Protein AF-A0A496YZ29-F1 (afdb_monomer)

pLDDT: mean 72.77, std 14.83, range [37.53, 89.56]

Secondary structure (DSSP, 8-state):
---TT--GGGSSS-----TTHHHHHHHHHHHTT--S--HHHHHHHHHHHHHHTT--HHHHHHHHT--SHHHHHTT----HHHHHHHHHHHHHHHHHHSS-------------------

Structure (mmCIF, N/CA/C/O backbone):
data_AF-A0A496YZ29-F1
#
_entry.id   AF-A0A496YZ29-F1
#
loop_
_atom_site.group_PDB
_atom_site.id
_atom_site.type_symbol
_atom_site.label_atom_id
_atom_site.label_alt_id
_atom_site.label_comp_id
_atom_site.label_asym_id
_atom_site.label_entity_id
_atom_site.label_seq_id
_atom_site.pdbx_PDB_ins_code
_atom_site.Cartn_x
_atom_site.Cartn_y
_atom_site.Cartn_z
_atom_site.occupancy
_atom_site.B_iso_or_equiv
_atom_site.auth_seq_id
_atom_site.auth_comp_id
_atom_site.auth_asym_id
_atom_site.auth_atom_id
_atom_site.pdbx_PDB_model_num
ATOM 1 N N . MET A 1 1 ? -35.284 -5.684 -15.651 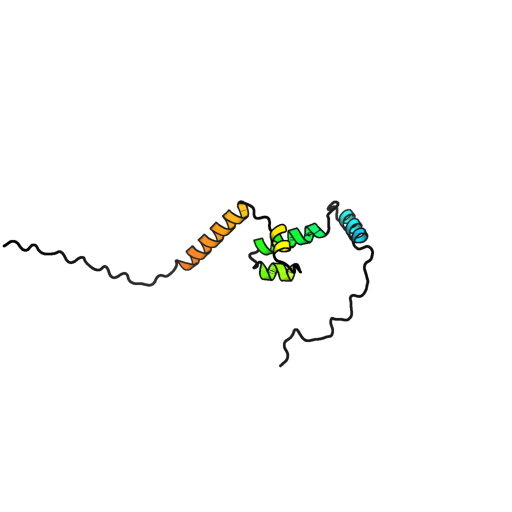1.00 40.25 1 MET A N 1
ATOM 2 C CA . MET A 1 1 ? -34.343 -4.648 -16.123 1.00 40.25 1 MET A CA 1
ATOM 3 C C . MET A 1 1 ? -32.933 -5.185 -15.934 1.00 40.25 1 MET A C 1
ATOM 5 O O . MET A 1 1 ? -32.610 -5.480 -14.788 1.00 40.25 1 MET A O 1
ATOM 9 N N . PRO A 1 2 ? -32.146 -5.412 -16.999 1.00 47.94 2 PRO A N 1
ATOM 10 C CA . PRO A 1 2 ? -30.765 -5.878 -16.871 1.00 47.94 2 PRO A CA 1
ATOM 11 C C . PRO A 1 2 ? -29.874 -4.776 -16.280 1.00 47.94 2 PRO A C 1
ATOM 13 O O . PRO A 1 2 ? -30.096 -3.587 -16.508 1.00 47.94 2 PRO A O 1
ATOM 16 N N . ASN A 1 3 ? -28.909 -5.178 -15.464 1.00 48.31 3 ASN A N 1
ATOM 17 C CA . ASN A 1 3 ? -27.989 -4.340 -14.706 1.00 48.31 3 ASN A CA 1
ATOM 18 C C . ASN A 1 3 ? -26.799 -3.875 -15.569 1.00 48.31 3 ASN A C 1
ATOM 20 O O . ASN A 1 3 ? -26.292 -4.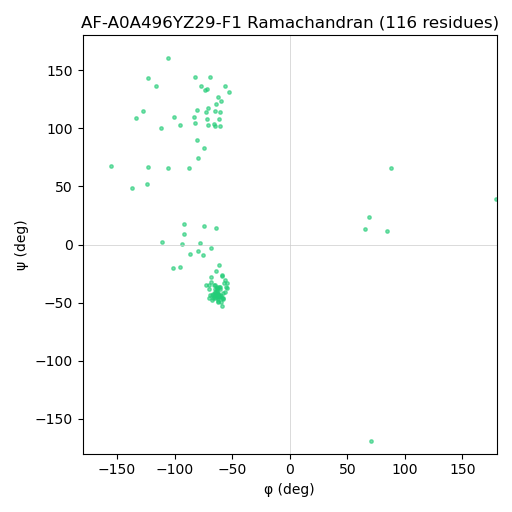597 -16.418 1.00 48.31 3 ASN A O 1
ATOM 24 N N . ALA A 1 4 ? -26.347 -2.642 -15.318 1.00 49.84 4 ALA A N 1
ATOM 25 C CA . ALA A 1 4 ? -25.459 -1.824 -16.157 1.00 49.84 4 ALA A CA 1
ATOM 26 C C . ALA A 1 4 ? -24.020 -2.343 -16.408 1.00 49.84 4 ALA A C 1
ATOM 28 O O . ALA A 1 4 ? -23.170 -1.583 -16.860 1.00 49.84 4 ALA A O 1
ATOM 29 N N . TRP A 1 5 ? -23.719 -3.608 -16.115 1.00 54.28 5 TRP A N 1
ATOM 30 C CA . TRP A 1 5 ? -22.432 -4.242 -16.430 1.00 54.28 5 TRP A CA 1
ATOM 31 C C . TRP A 1 5 ? -22.539 -5.324 -17.518 1.00 54.28 5 TRP A C 1
ATOM 33 O O . TRP A 1 5 ? -21.529 -5.919 -17.884 1.00 54.28 5 TRP A O 1
ATOM 43 N N . G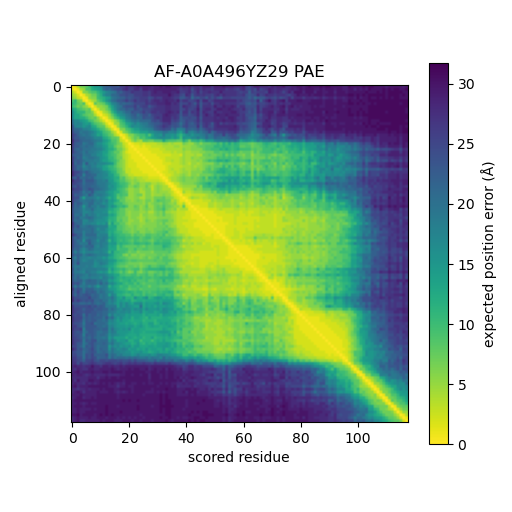LU A 1 6 ? -23.731 -5.538 -18.077 1.00 43.16 6 GLU A N 1
ATOM 44 C CA . GLU A 1 6 ? -24.014 -6.519 -19.128 1.00 43.16 6 GLU A CA 1
ATOM 45 C C . GLU A 1 6 ? -24.216 -5.812 -20.484 1.00 43.16 6 GLU A C 1
ATOM 47 O O . GLU A 1 6 ? -25.311 -5.759 -21.036 1.00 43.16 6 GLU A O 1
ATOM 52 N N . THR A 1 7 ? -23.154 -5.190 -21.008 1.00 45.06 7 THR A N 1
ATOM 53 C CA . THR A 1 7 ? -23.089 -4.768 -22.419 1.00 45.06 7 THR A CA 1
ATOM 54 C C . THR A 1 7 ? -21.810 -5.321 -23.045 1.00 45.06 7 THR A C 1
ATOM 56 O O . THR A 1 7 ? -20.693 -4.986 -22.652 1.00 45.06 7 THR A O 1
ATOM 59 N N . ASP A 1 8 ? -21.987 -6.217 -24.015 1.00 44.84 8 ASP A N 1
ATOM 60 C CA . ASP A 1 8 ? -20.939 -7.001 -24.682 1.00 44.84 8 ASP A CA 1
ATOM 61 C C . ASP A 1 8 ? -20.078 -6.200 -25.690 1.00 44.84 8 ASP A C 1
ATOM 63 O O . ASP A 1 8 ? -19.335 -6.781 -26.482 1.00 44.84 8 ASP A O 1
ATOM 67 N N . GLU A 1 9 ? -20.099 -4.863 -25.663 1.00 45.78 9 GLU A N 1
ATOM 68 C CA . GLU A 1 9 ? -19.377 -4.035 -26.647 1.00 45.78 9 GLU A CA 1
ATOM 69 C C . GLU A 1 9 ? -17.905 -3.743 -26.301 1.00 45.78 9 GLU A C 1
ATOM 71 O O . GLU A 1 9 ? -17.155 -3.266 -27.150 1.00 45.78 9 GLU A O 1
ATOM 76 N N . VAL A 1 10 ? -17.414 -4.095 -25.107 1.00 49.66 10 VAL A N 1
ATOM 77 C CA . VAL A 1 10 ? -16.016 -3.785 -24.717 1.00 49.66 10 VAL A CA 1
ATOM 78 C C . VAL A 1 10 ? -15.035 -4.937 -25.009 1.00 49.66 10 VAL A C 1
ATOM 80 O O . VAL A 1 10 ? -13.832 -4.830 -24.772 1.00 49.66 10 VAL A O 1
ATOM 83 N N . ARG A 1 11 ? -15.499 -6.066 -25.566 1.00 45.03 11 ARG A N 1
ATOM 84 C CA . ARG A 1 11 ? -14.670 -7.276 -25.757 1.00 45.03 11 ARG A CA 1
ATOM 85 C C . ARG A 1 11 ? -13.950 -7.366 -27.110 1.00 45.03 11 ARG A C 1
ATOM 87 O O . ARG A 1 11 ? -13.490 -8.441 -27.489 1.00 45.03 11 ARG A O 1
ATOM 94 N N . SER A 1 12 ? -13.816 -6.254 -27.829 1.00 47.25 12 SER A N 1
ATOM 95 C CA . SER A 1 12 ? -13.180 -6.186 -29.152 1.00 47.25 12 SER A CA 1
ATOM 96 C C . SER A 1 12 ? -12.023 -5.180 -29.164 1.00 47.25 12 SER A C 1
ATOM 98 O O . SER A 1 12 ? -12.081 -4.142 -29.818 1.00 47.25 12 SER A O 1
ATOM 100 N N . GLY A 1 13 ? -10.945 -5.461 -28.428 1.00 48.19 13 GLY A N 1
ATOM 101 C CA . GLY A 1 13 ? -9.820 -4.524 -28.434 1.00 48.19 13 GLY A CA 1
ATOM 102 C C . GLY A 1 13 ? -8.619 -4.876 -27.576 1.00 48.19 13 GLY A C 1
ATOM 103 O O . GLY A 1 13 ? -8.056 -3.982 -26.967 1.00 48.19 13 GLY A O 1
ATOM 104 N N . PHE A 1 14 ? -8.197 -6.140 -27.489 1.00 49.59 14 PHE A N 1
ATOM 105 C CA . PHE A 1 14 ? -6.868 -6.423 -26.927 1.00 49.59 14 PHE A CA 1
ATOM 106 C C . PHE A 1 14 ? -6.293 -7.747 -27.429 1.00 49.59 14 PHE A C 1
ATOM 108 O O . PHE A 1 14 ? -6.138 -8.716 -26.690 1.00 49.59 14 PHE A O 1
ATOM 115 N N . LYS A 1 15 ? -5.975 -7.817 -28.724 1.00 50.69 15 LYS A N 1
ATOM 116 C CA . LYS A 1 15 ? -5.203 -8.942 -29.270 1.00 50.69 15 LYS A CA 1
ATOM 117 C C . LYS A 1 15 ? -3.943 -8.467 -29.980 1.00 50.69 15 LYS A C 1
ATOM 119 O O . LYS A 1 15 ? -3.650 -8.879 -31.093 1.00 50.69 15 LYS A O 1
ATOM 124 N N . THR A 1 16 ? -3.153 -7.659 -29.281 1.00 54.34 16 THR A N 1
ATOM 125 C CA . THR A 1 16 ? -1.748 -7.442 -29.634 1.00 54.34 16 THR A CA 1
ATOM 126 C C . THR A 1 16 ? -0.907 -8.061 -28.531 1.00 54.34 16 THR A C 1
ATOM 128 O O . THR A 1 16 ? -0.759 -7.511 -27.443 1.00 54.34 16 THR A O 1
ATOM 131 N N . SER A 1 17 ? -0.384 -9.261 -28.790 1.00 56.31 17 SER A N 1
ATOM 132 C CA . SER A 1 17 ? 0.635 -9.862 -27.932 1.00 56.31 17 SER A CA 1
ATOM 133 C C . SER A 1 17 ? 1.849 -8.931 -27.929 1.00 56.31 17 SER A C 1
ATOM 135 O O . SER A 1 17 ? 2.605 -8.872 -28.900 1.00 56.31 17 SER A O 1
ATOM 137 N N . CYS A 1 18 ? 2.013 -8.156 -26.856 1.00 57.16 18 CYS A N 1
ATOM 138 C CA . CYS A 1 18 ? 3.174 -7.300 -26.668 1.00 57.16 18 CYS A CA 1
ATOM 139 C C . CYS A 1 18 ? 4.365 -8.193 -26.303 1.00 57.16 18 CYS A C 1
ATOM 141 O O . CYS A 1 18 ? 4.672 -8.410 -25.133 1.00 57.16 18 CYS A O 1
ATOM 143 N N . ARG A 1 19 ? 5.019 -8.767 -27.322 1.00 63.53 19 ARG A N 1
ATOM 144 C CA . ARG A 1 19 ? 6.112 -9.740 -27.138 1.00 63.53 19 ARG A CA 1
ATOM 145 C C . ARG A 1 19 ? 7.319 -9.166 -26.379 1.00 63.53 19 ARG A C 1
ATOM 147 O O . ARG A 1 19 ? 8.139 -9.942 -25.909 1.00 63.53 19 ARG A O 1
ATOM 154 N N . ARG A 1 20 ? 7.445 -7.832 -26.274 1.00 73.44 20 ARG A N 1
ATOM 155 C CA . ARG A 1 20 ? 8.562 -7.128 -25.608 1.00 73.44 20 ARG A CA 1
ATOM 156 C C . ARG A 1 20 ? 8.110 -5.956 -24.730 1.00 73.44 20 ARG A C 1
ATOM 158 O O . ARG A 1 20 ? 8.630 -4.844 -24.844 1.00 73.44 20 ARG A O 1
ATOM 165 N N . PHE A 1 21 ? 7.120 -6.196 -23.870 1.00 78.56 21 PHE A N 1
ATOM 166 C CA . PHE A 1 21 ? 6.695 -5.224 -22.854 1.00 78.56 21 PHE A CA 1
ATOM 167 C C . PHE A 1 21 ? 7.865 -4.761 -21.969 1.00 78.56 21 PHE A C 1
ATOM 169 O O . PHE A 1 21 ? 7.977 -3.587 -21.634 1.00 78.56 21 PHE A O 1
ATOM 176 N N . ASP A 1 22 ? 8.781 -5.672 -21.651 1.00 78.75 22 ASP A N 1
ATOM 177 C CA . ASP A 1 22 ? 9.991 -5.410 -20.877 1.00 78.75 22 ASP A CA 1
ATOM 178 C C . ASP A 1 22 ? 10.892 -4.339 -21.514 1.00 78.75 22 ASP A C 1
ATOM 180 O O . ASP A 1 22 ? 11.415 -3.474 -20.810 1.00 78.75 22 ASP A O 1
ATOM 184 N N . LYS A 1 23 ? 11.059 -4.367 -22.843 1.00 80.88 23 LYS A N 1
ATOM 185 C CA . LYS A 1 23 ? 11.883 -3.397 -23.570 1.00 80.88 23 LYS A CA 1
ATOM 186 C C . LYS A 1 23 ? 11.224 -2.022 -23.581 1.00 80.88 23 LYS A C 1
ATOM 188 O O . LYS A 1 23 ? 11.897 -1.039 -23.287 1.00 80.88 23 LYS A O 1
ATOM 193 N N . ALA A 1 24 ? 9.925 -1.970 -23.879 1.00 84.69 24 ALA A N 1
ATOM 194 C CA . ALA A 1 24 ? 9.160 -0.725 -23.857 1.00 84.69 24 ALA A CA 1
ATOM 195 C C . ALA A 1 24 ? 9.206 -0.079 -22.464 1.00 84.69 24 ALA A C 1
ATOM 197 O O . ALA A 1 24 ? 9.548 1.092 -22.340 1.00 84.69 24 ALA A O 1
ATOM 198 N N . TRP A 1 25 ? 8.987 -0.878 -21.418 1.00 83.62 25 TRP A N 1
ATOM 199 C CA . TRP A 1 25 ? 9.043 -0.441 -20.026 1.00 83.62 25 TRP A CA 1
ATOM 200 C C . TRP A 1 25 ? 10.416 0.124 -19.626 1.00 83.62 25 TRP A C 1
ATOM 202 O O . TRP A 1 25 ? 10.515 1.180 -19.003 1.00 83.62 25 TRP A O 1
ATOM 212 N N . LYS A 1 26 ? 11.506 -0.551 -20.015 1.00 83.12 26 LYS A N 1
ATOM 213 C CA . LYS A 1 26 ? 12.871 -0.066 -19.753 1.00 83.12 26 LYS A CA 1
ATOM 214 C C . LYS A 1 26 ? 13.146 1.272 -20.438 1.00 83.12 26 LYS A C 1
ATOM 216 O O . LYS A 1 26 ? 13.754 2.141 -19.817 1.00 83.12 26 LYS A O 1
ATOM 221 N N . THR A 1 27 ? 12.701 1.444 -21.682 1.00 85.00 27 THR A N 1
ATOM 222 C CA . THR A 1 27 ? 12.845 2.711 -22.410 1.00 85.00 27 THR A CA 1
ATOM 223 C C . THR A 1 27 ? 12.093 3.836 -21.705 1.00 85.00 27 THR A C 1
ATOM 225 O O . THR A 1 27 ? 12.703 4.853 -21.388 1.00 85.00 27 THR A O 1
ATOM 228 N N . THR A 1 28 ? 10.826 3.621 -21.340 1.00 85.38 28 THR A N 1
ATOM 229 C CA . THR A 1 28 ? 10.030 4.641 -20.642 1.00 85.38 28 THR A CA 1
ATOM 230 C C . THR A 1 28 ? 10.608 4.994 -19.274 1.00 85.38 28 THR A C 1
ATOM 232 O O . THR A 1 28 ? 10.618 6.157 -18.890 1.00 85.38 28 THR A O 1
ATOM 235 N N . CYS A 1 29 ? 11.144 4.019 -18.528 1.00 85.94 29 CYS A N 1
ATOM 236 C CA . CYS A 1 29 ? 11.801 4.300 -17.249 1.00 85.94 29 CYS A CA 1
ATOM 237 C C . CYS A 1 29 ? 13.087 5.122 -17.406 1.00 85.94 29 CYS A C 1
ATOM 239 O O . CYS A 1 29 ? 13.382 5.951 -16.544 1.00 85.94 29 CYS A O 1
ATOM 241 N N . LYS A 1 30 ? 13.841 4.899 -18.493 1.00 85.06 30 LYS A N 1
ATOM 242 C CA . LYS A 1 30 ? 15.031 5.689 -18.829 1.00 85.06 30 LYS A CA 1
ATOM 243 C C . LYS A 1 30 ? 14.650 7.128 -19.181 1.00 85.06 30 LYS A C 1
ATOM 245 O O . LYS A 1 30 ? 15.275 8.048 -18.670 1.00 85.06 30 LYS A O 1
ATOM 250 N N . GLU A 1 31 ? 13.625 7.311 -20.008 1.00 87.44 31 GLU A N 1
ATOM 251 C CA . GLU A 1 31 ? 13.116 8.632 -20.406 1.00 87.44 31 GLU A CA 1
ATOM 252 C C . GLU A 1 31 ? 12.536 9.408 -19.220 1.00 87.44 31 GLU A C 1
ATOM 254 O O . GLU A 1 31 ? 12.807 10.593 -19.062 1.00 87.44 31 GLU A O 1
ATOM 259 N N . ALA A 1 32 ? 11.808 8.729 -18.332 1.00 87.19 32 ALA A N 1
ATOM 260 C CA . ALA A 1 32 ? 11.232 9.328 -17.132 1.00 87.19 32 ALA A CA 1
ATOM 261 C C . ALA A 1 32 ? 12.246 9.541 -15.985 1.00 87.19 32 ALA A C 1
ATOM 263 O O . ALA A 1 32 ? 11.853 9.981 -14.907 1.00 87.19 32 ALA A O 1
ATOM 264 N N . GLY A 1 33 ? 13.530 9.197 -16.162 1.00 86.75 33 GLY A N 1
ATOM 265 C CA . GLY A 1 33 ? 14.586 9.438 -15.166 1.00 86.75 33 GLY A CA 1
ATOM 266 C C . GLY A 1 33 ? 14.445 8.656 -13.850 1.00 86.75 33 GLY A C 1
ATOM 267 O O . GLY A 1 33 ? 15.126 8.948 -12.872 1.00 86.75 33 GLY A O 1
ATOM 268 N N . ILE A 1 34 ? 13.577 7.642 -13.805 1.00 82.25 34 ILE A N 1
ATOM 269 C CA . ILE A 1 34 ? 13.203 6.890 -12.590 1.00 82.25 34 ILE A CA 1
ATOM 270 C C . ILE A 1 34 ? 14.068 5.642 -12.342 1.00 82.25 34 ILE A C 1
ATOM 272 O O . ILE A 1 34 ? 13.770 4.849 -11.442 1.00 82.25 34 ILE A O 1
ATOM 276 N N . GLY A 1 35 ? 15.152 5.480 -13.109 1.00 81.19 35 GLY A N 1
ATOM 277 C CA . GLY A 1 35 ? 16.088 4.356 -13.011 1.00 81.19 35 GLY A CA 1
ATOM 278 C C . GLY A 1 35 ? 15.500 3.027 -13.501 1.00 81.19 35 GLY A C 1
ATOM 279 O O . GLY A 1 35 ? 14.435 2.981 -14.112 1.00 81.19 35 GLY A O 1
ATOM 280 N N . VAL A 1 36 ? 16.192 1.913 -13.247 1.00 77.62 36 VAL A N 1
ATOM 281 C CA . VAL A 1 36 ? 15.693 0.575 -13.611 1.00 77.62 36 VAL A CA 1
ATOM 282 C C . VAL A 1 36 ? 14.733 0.085 -12.530 1.00 77.62 36 VAL A C 1
ATOM 284 O O . VAL A 1 36 ? 15.155 -0.255 -11.428 1.00 77.62 36 VAL A O 1
ATOM 287 N N . LYS A 1 37 ? 13.437 0.020 -12.850 1.00 77.38 37 LYS A N 1
ATOM 288 C CA . LYS A 1 37 ? 12.403 -0.537 -11.966 1.00 77.38 37 LYS A CA 1
ATOM 289 C C . LYS A 1 37 ? 11.778 -1.773 -12.581 1.00 77.38 37 LYS A C 1
ATOM 291 O O . LYS A 1 37 ? 11.449 -1.783 -13.770 1.00 77.38 37 LYS A O 1
ATOM 296 N N . LEU A 1 38 ? 11.577 -2.809 -11.770 1.00 79.88 38 LEU A N 1
ATOM 297 C CA . LEU A 1 38 ? 10.850 -3.988 -12.214 1.00 79.88 38 LEU A CA 1
ATOM 298 C C . LEU A 1 38 ? 9.359 -3.664 -12.200 1.00 79.88 38 LEU A C 1
ATOM 300 O O . LEU A 1 38 ? 8.835 -3.115 -11.237 1.00 79.88 38 LEU A O 1
ATOM 304 N N . PHE A 1 39 ? 8.639 -4.063 -13.245 1.00 72.62 39 PHE A N 1
ATOM 305 C CA . PHE A 1 39 ? 7.188 -3.872 -13.298 1.00 72.62 39 PHE A CA 1
ATOM 306 C C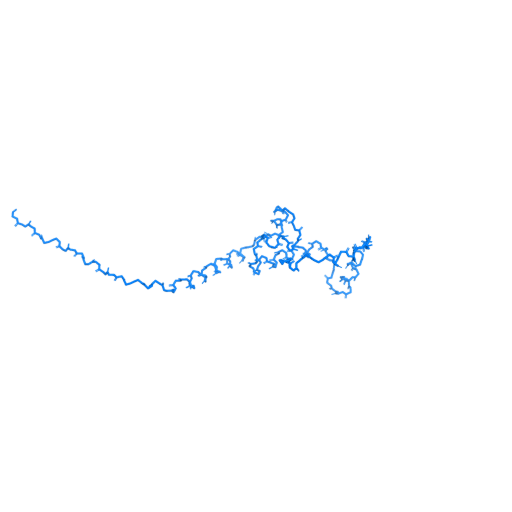 . PHE A 1 39 ? 6.465 -4.504 -12.088 1.00 72.62 39 PHE A C 1
ATOM 308 O O . PHE A 1 39 ? 5.472 -3.976 -11.593 1.00 72.62 39 PHE A O 1
ATOM 315 N N . ARG A 1 40 ? 7.014 -5.598 -11.537 1.00 77.31 40 ARG A N 1
ATOM 316 C CA . ARG A 1 40 ? 6.512 -6.245 -10.311 1.00 77.31 40 ARG A CA 1
ATOM 317 C C . ARG A 1 40 ? 6.495 -5.304 -9.099 1.00 77.31 40 ARG A C 1
ATOM 319 O O . ARG A 1 40 ? 5.670 -5.491 -8.208 1.00 77.31 40 ARG A O 1
ATOM 326 N N . ASP A 1 41 ? 7.353 -4.289 -9.065 1.00 78.94 41 ASP A N 1
ATOM 327 C CA . ASP A 1 41 ? 7.404 -3.339 -7.953 1.00 78.94 41 ASP A CA 1
ATOM 328 C C . ASP A 1 41 ? 6.154 -2.456 -7.900 1.00 78.94 41 ASP A C 1
ATOM 330 O O . ASP A 1 41 ? 5.706 -2.098 -6.813 1.00 78.94 41 ASP A O 1
ATOM 334 N N . PHE A 1 42 ? 5.501 -2.205 -9.039 1.00 78.31 42 PHE A N 1
ATOM 335 C CA . PHE A 1 42 ? 4.225 -1.486 -9.067 1.00 78.31 42 PHE A CA 1
ATOM 336 C C . PHE A 1 42 ? 3.125 -2.268 -8.372 1.00 78.31 42 PHE A C 1
ATOM 338 O O . PHE A 1 42 ? 2.386 -1.693 -7.582 1.00 78.31 42 PHE A O 1
ATOM 345 N N . GLN A 1 43 ? 3.053 -3.584 -8.580 1.00 78.06 43 GLN A N 1
ATOM 346 C CA . GLN A 1 43 ? 2.064 -4.417 -7.894 1.00 78.06 43 GLN A CA 1
ATOM 347 C C . GLN A 1 43 ? 2.250 -4.375 -6.367 1.00 78.06 43 GLN A C 1
ATOM 349 O O . GLN A 1 43 ? 1.268 -4.320 -5.629 1.00 78.06 43 GLN A O 1
ATOM 354 N N . ARG A 1 44 ? 3.497 -4.308 -5.879 1.00 80.00 44 ARG A N 1
ATOM 355 C CA . ARG A 1 44 ? 3.797 -4.152 -4.442 1.00 80.00 44 ARG A CA 1
ATOM 356 C C . ARG A 1 44 ? 3.380 -2.783 -3.908 1.00 80.00 44 ARG A C 1
ATOM 358 O O . ARG A 1 44 ? 2.816 -2.696 -2.818 1.00 80.00 44 ARG A O 1
ATOM 365 N N . THR A 1 45 ? 3.658 -1.723 -4.662 1.00 84.50 45 THR A N 1
ATOM 366 C CA . THR A 1 45 ? 3.291 -0.352 -4.289 1.00 84.50 45 THR A CA 1
ATOM 367 C C . THR A 1 45 ? 1.779 -0.161 -4.293 1.00 84.50 45 THR A C 1
ATOM 369 O O . THR A 1 45 ? 1.240 0.395 -3.343 1.00 84.50 45 THR A O 1
ATOM 372 N N . VAL A 1 46 ? 1.081 -0.686 -5.303 1.00 86.81 46 VAL A N 1
ATOM 373 C CA . VAL A 1 46 ? -0.383 -0.633 -5.402 1.00 86.81 46 VAL A CA 1
ATOM 374 C C . VAL A 1 46 ? -1.022 -1.307 -4.194 1.00 86.81 46 VAL A C 1
ATOM 376 O O . VAL A 1 46 ? -1.809 -0.672 -3.501 1.00 86.81 46 VAL A O 1
ATOM 379 N N . VAL A 1 47 ? -0.640 -2.550 -3.879 1.00 85.56 47 VAL A N 1
ATOM 380 C CA . VAL A 1 47 ? -1.200 -3.272 -2.723 1.00 85.56 47 VAL A CA 1
ATOM 381 C C . VAL A 1 47 ? -0.977 -2.504 -1.421 1.00 85.56 47 VAL A C 1
ATOM 383 O O . VAL A 1 47 ? -1.918 -2.321 -0.651 1.00 85.56 47 VAL A O 1
ATOM 386 N N . ARG A 1 48 ? 0.240 -2.000 -1.196 1.00 84.56 48 ARG A N 1
ATOM 387 C CA . ARG A 1 48 ? 0.570 -1.227 0.008 1.00 84.56 48 ARG A CA 1
ATOM 388 C C . ARG A 1 48 ? -0.238 0.065 0.110 1.00 84.56 48 ARG A C 1
ATOM 390 O O . ARG A 1 48 ? -0.740 0.382 1.186 1.00 84.56 48 ARG A O 1
ATOM 397 N N . ASN A 1 49 ? -0.382 0.795 -0.992 1.00 86.50 49 ASN A N 1
ATOM 398 C CA . ASN A 1 49 ? -1.130 2.047 -1.013 1.00 86.50 49 ASN A CA 1
ATOM 399 C C . ASN A 1 49 ? -2.616 1.804 -0.736 1.00 86.50 49 ASN A C 1
ATOM 401 O O . ASN A 1 49 ? -3.176 2.470 0.127 1.00 86.50 49 ASN A O 1
ATOM 405 N N . LEU A 1 50 ? -3.224 0.797 -1.375 1.00 86.50 50 LEU A N 1
ATOM 406 C CA . LEU A 1 50 ? -4.631 0.445 -1.155 1.00 86.50 50 LEU A CA 1
ATOM 407 C C . LEU A 1 50 ? -4.903 0.105 0.319 1.00 86.50 50 LEU A C 1
ATOM 409 O O . LEU A 1 50 ? -5.843 0.631 0.913 1.00 86.50 50 LEU A O 1
ATOM 413 N N . VAL A 1 51 ? -4.052 -0.724 0.932 1.00 84.56 51 VAL A N 1
ATOM 414 C CA . VAL A 1 51 ? -4.191 -1.099 2.349 1.00 84.56 51 VAL A CA 1
ATOM 415 C C . VAL A 1 51 ? -4.057 0.122 3.264 1.00 84.56 51 VAL A C 1
ATOM 417 O O . VAL A 1 51 ? -4.858 0.299 4.181 1.00 84.56 51 VAL A O 1
ATOM 420 N N . ARG A 1 52 ? -3.091 1.012 3.007 1.00 83.19 52 ARG A N 1
ATOM 421 C CA . ARG A 1 52 ? -2.879 2.220 3.826 1.00 83.19 52 ARG A CA 1
ATOM 422 C C . ARG A 1 52 ? -3.997 3.249 3.700 1.00 83.19 52 ARG A C 1
ATOM 424 O O . ARG A 1 52 ? -4.323 3.900 4.699 1.00 83.19 52 ARG A O 1
ATOM 431 N N . SER A 1 53 ? -4.619 3.332 2.526 1.00 84.12 53 SER A N 1
ATOM 432 C CA . SER A 1 53 ? -5.842 4.102 2.278 1.00 84.12 53 SER A CA 1
ATOM 433 C C . SER A 1 53 ? -7.076 3.529 2.988 1.00 84.12 53 SER A C 1
ATOM 435 O O . SER A 1 53 ? -8.143 4.125 2.908 1.00 84.12 53 SER A O 1
ATOM 437 N N . GLY A 1 54 ? -6.949 2.399 3.694 1.00 82.62 54 GLY A N 1
ATOM 438 C CA . GLY A 1 54 ? -8.042 1.785 4.447 1.00 82.62 54 GLY A CA 1
ATOM 439 C C . GLY A 1 54 ? -8.949 0.888 3.604 1.00 82.62 54 GLY A C 1
ATOM 440 O O . GLY A 1 54 ? -10.007 0.479 4.075 1.00 82.62 54 GLY A O 1
ATOM 441 N N . ILE A 1 55 ? -8.555 0.555 2.369 1.00 85.1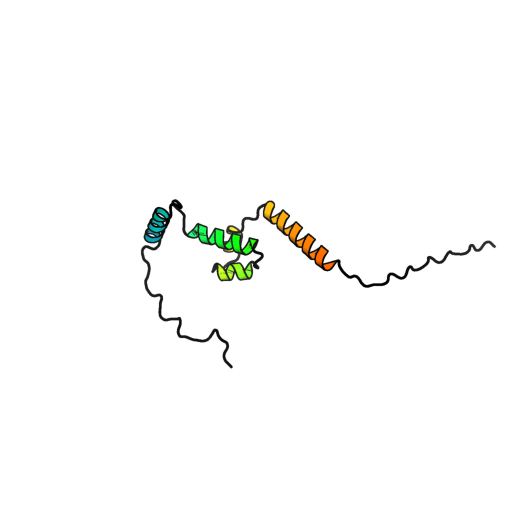9 55 ILE A N 1
ATOM 442 C CA . ILE A 1 55 ? -9.328 -0.356 1.523 1.00 85.19 55 ILE A CA 1
ATOM 443 C C . ILE A 1 55 ? -9.207 -1.776 2.076 1.00 85.19 55 ILE A C 1
ATOM 445 O O . ILE A 1 55 ? -8.114 -2.269 2.369 1.00 85.19 55 ILE A O 1
ATOM 449 N N . LEU A 1 56 ? -10.348 -2.462 2.174 1.00 85.38 56 LEU A N 1
ATOM 450 C CA . LEU A 1 56 ? -10.401 -3.858 2.592 1.00 85.38 56 LEU A CA 1
ATOM 451 C C . LEU A 1 56 ? -9.530 -4.738 1.691 1.00 85.38 56 LEU A C 1
ATOM 453 O O . LEU A 1 56 ? -9.590 -4.671 0.464 1.00 85.38 56 LEU A O 1
ATOM 457 N N . GLN A 1 57 ? -8.785 -5.648 2.314 1.00 86.00 57 GLN A N 1
ATOM 458 C CA . GLN A 1 57 ? -7.832 -6.534 1.640 1.00 86.00 57 GLN A CA 1
ATOM 459 C C . GLN A 1 57 ? -8.477 -7.345 0.509 1.00 86.00 57 GLN A C 1
ATOM 461 O O . GLN A 1 57 ? -7.867 -7.528 -0.537 1.00 86.00 57 GLN A O 1
ATOM 466 N N . ARG A 1 58 ? -9.732 -7.784 0.677 1.00 84.94 58 ARG A N 1
ATOM 467 C CA . ARG A 1 58 ? -10.475 -8.510 -0.365 1.00 84.94 58 ARG A CA 1
ATOM 468 C C . ARG A 1 58 ? -10.701 -7.656 -1.615 1.00 84.94 58 ARG A C 1
ATOM 470 O O . ARG A 1 58 ? -10.517 -8.145 -2.721 1.00 84.94 58 ARG A O 1
ATOM 477 N N . VAL A 1 59 ? -11.046 -6.382 -1.436 1.00 85.81 59 VAL A N 1
ATOM 478 C CA . VAL A 1 59 ? -11.224 -5.425 -2.538 1.00 85.81 59 VAL A CA 1
ATOM 479 C C . VAL A 1 59 ? -9.872 -5.103 -3.172 1.00 85.81 59 VAL A C 1
ATOM 481 O O . VAL A 1 59 ? -9.736 -5.138 -4.392 1.00 85.81 59 VAL A O 1
ATOM 484 N N . ALA A 1 60 ? -8.842 -4.886 -2.350 1.00 87.38 60 ALA A N 1
ATOM 485 C CA . ALA A 1 60 ? -7.484 -4.643 -2.825 1.00 87.38 60 ALA A CA 1
ATOM 486 C C . ALA A 1 60 ? -6.919 -5.826 -3.636 1.00 87.38 60 ALA A C 1
ATOM 488 O O . ALA A 1 60 ? -6.230 -5.613 -4.630 1.00 87.38 60 ALA A O 1
ATOM 489 N N . MET A 1 61 ? -7.241 -7.069 -3.261 1.00 88.75 61 MET A N 1
ATOM 490 C CA . MET A 1 61 ? -6.889 -8.267 -4.027 1.00 88.75 61 MET A CA 1
ATOM 491 C C . MET A 1 61 ? -7.568 -8.299 -5.397 1.00 88.75 61 MET A C 1
ATOM 493 O O . MET A 1 61 ? -6.896 -8.606 -6.380 1.00 88.75 61 MET A O 1
ATOM 497 N N . THR A 1 62 ? -8.857 -7.955 -5.474 1.00 86.88 62 THR A N 1
ATOM 498 C CA . THR A 1 62 ? -9.592 -7.876 -6.745 1.00 86.88 62 THR A CA 1
ATOM 499 C C . THR A 1 62 ? -8.991 -6.815 -7.663 1.00 86.88 62 THR A C 1
ATOM 501 O O . THR A 1 62 ? -8.711 -7.108 -8.821 1.00 86.88 62 THR A O 1
ATOM 504 N N . ILE A 1 63 ? -8.708 -5.618 -7.134 1.00 86.00 63 ILE A N 1
ATOM 505 C CA . ILE A 1 63 ? -8.077 -4.520 -7.886 1.00 86.00 63 ILE A CA 1
ATOM 506 C C . ILE A 1 63 ? -6.684 -4.927 -8.384 1.00 86.00 63 ILE A C 1
ATOM 508 O O . ILE A 1 63 ? -6.335 -4.685 -9.536 1.00 86.00 63 ILE A O 1
ATOM 512 N N . ALA A 1 64 ? -5.884 -5.571 -7.533 1.00 82.44 64 ALA A N 1
ATOM 513 C CA . ALA A 1 64 ? -4.540 -6.020 -7.890 1.00 82.44 64 ALA A CA 1
ATOM 514 C C . ALA A 1 64 ? -4.523 -7.277 -8.788 1.00 82.44 64 ALA A C 1
ATOM 516 O O . ALA A 1 64 ? -3.457 -7.675 -9.261 1.00 82.44 64 ALA A O 1
ATOM 517 N N . GLY A 1 65 ? -5.669 -7.933 -9.007 1.00 85.56 65 GLY A N 1
ATOM 518 C 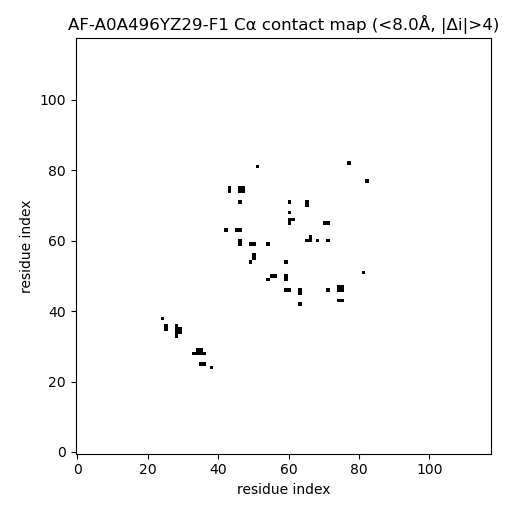CA . GLY A 1 65 ? -5.762 -9.189 -9.757 1.00 85.56 65 GLY A CA 1
ATOM 519 C C . GLY A 1 65 ? -5.132 -10.393 -9.042 1.00 85.56 65 GLY A C 1
ATOM 520 O O . GLY A 1 65 ? -4.722 -11.364 -9.682 1.00 85.56 65 GLY A O 1
ATOM 521 N N . HIS A 1 66 ? -5.013 -10.349 -7.714 1.00 85.81 66 HIS A N 1
ATOM 522 C CA . HIS A 1 66 ? -4.444 -11.440 -6.926 1.00 85.81 66 HIS A CA 1
ATOM 523 C C . HIS A 1 66 ? -5.474 -12.543 -6.686 1.00 85.81 66 HIS A C 1
ATOM 525 O O . HIS A 1 66 ? -6.447 -12.357 -5.960 1.00 85.81 66 HIS A O 1
ATOM 531 N N . LYS A 1 67 ? -5.208 -13.732 -7.237 1.00 80.88 67 LYS A N 1
ATOM 532 C CA . LYS A 1 67 ? -6.080 -14.906 -7.072 1.00 80.88 67 LYS A CA 1
ATOM 533 C C . LYS A 1 67 ? -6.013 -15.523 -5.675 1.00 80.88 67 LYS A C 1
ATOM 535 O O . LYS A 1 67 ? -7.004 -16.038 -5.179 1.00 80.88 67 LYS A O 1
ATOM 540 N N . THR A 1 68 ? -4.839 -15.493 -5.048 1.00 84.19 68 THR A N 1
ATOM 541 C CA . THR A 1 68 ? -4.585 -16.190 -3.779 1.00 84.19 68 THR A CA 1
ATOM 542 C C . THR A 1 68 ? -4.116 -15.235 -2.703 1.00 84.19 68 THR A C 1
ATOM 544 O O . THR A 1 68 ? -3.286 -14.357 -2.961 1.00 84.19 68 THR A O 1
ATOM 547 N N . ARG A 1 69 ? -4.555 -15.493 -1.472 1.00 83.25 69 ARG A N 1
ATOM 548 C CA . ARG A 1 69 ? -4.209 -14.681 -0.309 1.00 83.25 69 ARG A CA 1
ATOM 549 C C . ARG A 1 69 ? -2.708 -14.688 0.018 1.00 83.25 69 ARG A C 1
ATOM 551 O O . ARG A 1 69 ? -2.140 -13.633 0.260 1.00 83.25 69 ARG A O 1
ATOM 558 N N . SER A 1 70 ? -2.037 -15.826 -0.160 1.00 82.31 70 SER A N 1
ATOM 559 C CA . SER A 1 70 ? -0.580 -15.958 0.022 1.00 82.31 70 SER A CA 1
ATOM 560 C C . SER A 1 70 ? 0.253 -14.996 -0.851 1.00 82.31 70 SER A C 1
ATOM 562 O O . SER A 1 70 ? 1.303 -14.510 -0.435 1.00 82.31 70 SER A O 1
ATOM 564 N N . VAL A 1 71 ? -0.203 -14.667 -2.067 1.00 78.88 71 VAL A N 1
ATOM 565 C CA . VAL A 1 71 ? 0.477 -13.670 -2.923 1.00 78.88 71 VAL A CA 1
ATOM 566 C C . VAL A 1 71 ? 0.311 -12.263 -2.351 1.00 78.88 71 VAL A C 1
ATOM 568 O O . VAL A 1 71 ? 1.248 -11.473 -2.388 1.00 78.88 71 VAL A O 1
ATOM 571 N N . PHE A 1 72 ? -0.867 -11.960 -1.809 1.00 81.25 72 PHE A N 1
ATOM 572 C CA . PHE A 1 72 ? -1.157 -10.670 -1.199 1.00 81.25 72 PHE A CA 1
ATOM 573 C C . PHE A 1 72 ? -0.343 -10.453 0.082 1.00 81.25 72 PHE A C 1
ATOM 575 O O . PHE A 1 72 ? 0.318 -9.424 0.215 1.00 81.25 72 PHE A O 1
ATOM 582 N N . ASP A 1 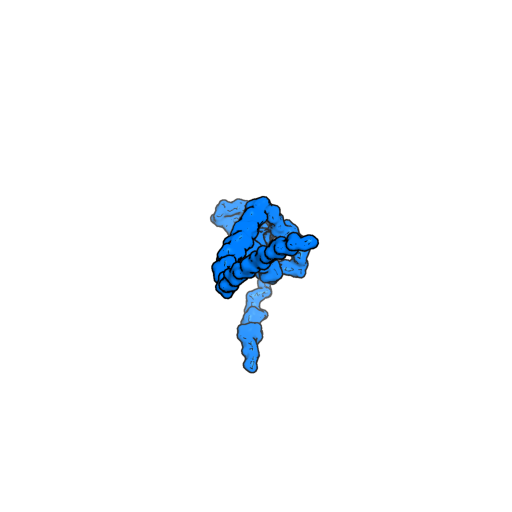73 ? -0.314 -11.446 0.972 1.00 79.38 73 ASP A N 1
ATOM 583 C CA . ASP A 1 73 ? 0.383 -11.338 2.257 1.00 79.38 73 ASP A CA 1
ATOM 584 C C . ASP A 1 73 ? 1.903 -11.185 2.074 1.00 79.38 73 ASP A C 1
ATOM 586 O O . ASP A 1 73 ? 2.526 -10.390 2.771 1.00 79.38 73 ASP A O 1
ATOM 590 N N . ARG A 1 74 ? 2.501 -11.831 1.057 1.00 78.88 74 ARG A N 1
ATOM 591 C CA . ARG A 1 74 ? 3.929 -11.651 0.715 1.00 78.88 74 ARG A CA 1
ATOM 592 C C . ARG A 1 74 ? 4.315 -10.210 0.382 1.00 78.88 74 ARG A C 1
ATOM 594 O O . ARG A 1 74 ? 5.485 -9.852 0.497 1.00 78.88 74 ARG A O 1
ATOM 601 N N . TYR A 1 75 ? 3.374 -9.404 -0.100 1.00 72.62 75 TYR A N 1
ATOM 602 C CA . TYR A 1 75 ? 3.642 -8.021 -0.494 1.00 72.62 75 TYR A CA 1
ATOM 603 C C . TYR A 1 75 ? 3.181 -7.003 0.548 1.00 72.62 75 TYR A C 1
ATOM 605 O O . TYR A 1 75 ? 3.718 -5.892 0.583 1.00 72.62 75 TYR A O 1
ATOM 613 N N . ASN A 1 76 ? 2.260 -7.393 1.430 1.00 70.25 76 ASN A N 1
ATOM 614 C CA . ASN A 1 76 ? 1.828 -6.602 2.572 1.00 70.25 76 ASN A CA 1
ATOM 615 C C . ASN A 1 76 ? 2.720 -6.853 3.802 1.00 70.25 76 ASN A C 1
ATOM 617 O O . ASN A 1 76 ? 2.271 -7.390 4.811 1.00 70.25 76 ASN A O 1
ATOM 621 N N . ILE A 1 77 ? 3.996 -6.464 3.713 1.00 70.38 77 ILE A N 1
ATOM 622 C CA . ILE A 1 77 ? 4.886 -6.440 4.884 1.00 70.38 77 ILE A CA 1
ATOM 623 C C . ILE A 1 77 ? 4.438 -5.278 5.778 1.00 70.38 77 ILE A C 1
ATOM 625 O O . ILE A 1 77 ? 4.610 -4.116 5.398 1.00 70.38 77 ILE A O 1
ATOM 629 N N . VAL A 1 78 ? 3.831 -5.611 6.917 1.00 70.12 78 VAL A N 1
ATOM 630 C CA . VAL A 1 78 ? 3.383 -4.662 7.946 1.00 70.12 78 VAL A CA 1
ATOM 631 C C . VAL A 1 78 ? 4.602 -4.125 8.699 1.00 70.12 78 VAL A C 1
ATOM 633 O O . VAL A 1 78 ? 5.468 -4.904 9.086 1.00 70.12 78 VAL A O 1
ATOM 636 N N . ASN A 1 79 ? 4.673 -2.806 8.893 1.00 75.06 79 ASN A N 1
ATOM 637 C CA . ASN A 1 79 ? 5.695 -2.150 9.716 1.00 75.06 79 ASN A CA 1
ATOM 638 C C . ASN A 1 79 ? 5.090 -1.672 11.053 1.00 75.06 79 ASN A C 1
ATOM 640 O O . ASN A 1 79 ? 3.882 -1.448 11.144 1.00 75.06 79 ASN A O 1
ATOM 644 N N . ASP A 1 80 ? 5.921 -1.419 12.062 1.00 77.94 80 ASP A N 1
ATOM 645 C CA . ASP A 1 80 ? 5.525 -0.886 13.374 1.00 77.94 80 ASP A CA 1
ATOM 646 C C . ASP A 1 80 ? 4.729 0.420 13.264 1.00 77.94 80 ASP A C 1
ATOM 648 O O . ASP A 1 80 ? 3.809 0.688 14.039 1.00 77.94 80 ASP A O 1
ATOM 652 N N . THR A 1 81 ? 5.044 1.240 12.261 1.00 80.56 81 THR A N 1
ATOM 653 C CA . THR A 1 81 ? 4.309 2.476 11.971 1.00 80.56 81 THR A CA 1
ATOM 654 C C . THR A 1 81 ? 2.856 2.202 11.579 1.00 80.56 81 THR A C 1
ATOM 656 O O . THR A 1 81 ? 1.961 2.935 11.995 1.00 80.56 81 THR A O 1
ATOM 659 N N . ASP A 1 82 ? 2.610 1.136 10.811 1.00 79.31 82 ASP A N 1
ATOM 660 C CA . ASP A 1 82 ? 1.265 0.757 10.374 1.00 79.31 82 ASP A CA 1
ATOM 661 C C . ASP A 1 82 ? 0.437 0.238 11.569 1.00 79.31 82 ASP A C 1
ATOM 663 O O . ASP A 1 82 ? -0.755 0.535 11.662 1.00 79.31 82 ASP A O 1
ATOM 667 N N . LEU A 1 83 ? 1.073 -0.449 12.531 1.00 81.19 83 LEU A N 1
ATOM 668 C CA . LEU A 1 83 ? 0.434 -0.878 13.784 1.00 81.19 83 LEU A CA 1
ATOM 669 C C . LEU A 1 83 ? 0.024 0.314 14.658 1.00 81.19 83 LEU A C 1
ATOM 671 O O . LEU A 1 83 ? -1.113 0.372 15.128 1.00 81.19 83 LEU A O 1
ATOM 675 N N . ARG A 1 84 ? 0.918 1.297 14.835 1.00 84.81 84 ARG A N 1
ATOM 676 C CA . ARG A 1 84 ? 0.608 2.530 15.583 1.00 84.81 84 ARG A CA 1
ATOM 677 C C . ARG A 1 84 ? -0.547 3.299 14.945 1.00 84.81 84 ARG A C 1
ATOM 679 O O . ARG A 1 84 ? -1.455 3.732 15.648 1.00 84.81 84 ARG A O 1
ATOM 686 N N . LEU A 1 85 ? -0.543 3.422 13.617 1.00 84.44 85 LEU A N 1
ATOM 687 C CA . LEU A 1 85 ? -1.611 4.097 12.883 1.00 84.44 85 LEU A CA 1
ATOM 688 C C . LEU A 1 85 ? -2.949 3.355 13.007 1.00 84.44 85 LEU A C 1
ATOM 690 O O . LEU A 1 85 ? -3.994 3.990 13.135 1.00 84.44 85 LEU A O 1
ATOM 694 N N . ALA A 1 86 ? -2.934 2.020 12.993 1.00 84.19 86 ALA A N 1
ATOM 695 C CA . ALA A 1 86 ? -4.132 1.216 13.214 1.00 84.19 86 ALA A CA 1
ATOM 696 C C . ALA A 1 86 ? -4.715 1.439 14.619 1.00 84.19 86 ALA A C 1
ATOM 698 O O . ALA A 1 86 ? -5.918 1.665 14.743 1.00 84.19 86 ALA A O 1
ATOM 699 N N . ALA A 1 87 ? -3.869 1.458 15.654 1.00 86.38 87 ALA A N 1
ATOM 700 C CA . ALA A 1 87 ? -4.293 1.750 17.023 1.00 86.38 87 ALA A CA 1
ATOM 701 C C . ALA A 1 87 ? -4.899 3.159 17.152 1.00 86.38 87 ALA A C 1
ATOM 703 O O . ALA A 1 87 ? -5.977 3.311 17.719 1.00 86.38 87 ALA A O 1
ATOM 704 N N . GLN A 1 88 ? -4.267 4.175 16.555 1.00 89.56 88 GLN A N 1
ATOM 705 C CA . GLN A 1 88 ? -4.786 5.550 16.551 1.00 89.56 88 GLN A CA 1
ATOM 706 C C . GLN A 1 88 ? -6.139 5.667 15.839 1.00 89.56 88 GLN A C 1
ATOM 708 O O . GLN A 1 88 ? -7.051 6.317 16.343 1.00 89.56 88 GLN A O 1
ATOM 713 N N . ARG A 1 89 ? -6.297 5.011 14.681 1.00 85.88 89 ARG A N 1
ATOM 714 C CA . ARG A 1 89 ? -7.572 4.986 13.945 1.00 85.88 89 ARG A CA 1
ATOM 715 C C . ARG A 1 89 ? -8.679 4.312 14.753 1.00 85.88 89 ARG A C 1
ATOM 717 O O . ARG A 1 89 ? -9.806 4.800 14.751 1.00 85.88 89 ARG A O 1
ATOM 724 N N . GLN A 1 90 ? -8.358 3.223 15.451 1.00 85.69 90 GLN A N 1
ATOM 725 C CA . GLN A 1 90 ? -9.305 2.537 16.324 1.00 85.69 90 GLN A CA 1
ATOM 726 C C . GLN A 1 90 ? -9.711 3.419 17.508 1.00 85.69 90 GLN A C 1
ATOM 728 O O . GLN A 1 90 ? -10.897 3.514 17.811 1.00 85.69 90 GLN A O 1
ATOM 733 N N . GLN A 1 91 ? -8.747 4.096 18.132 1.00 88.81 91 GLN A N 1
ATOM 734 C CA . GLN A 1 91 ? -8.997 5.021 19.233 1.00 88.81 91 GLN A CA 1
ATOM 735 C C . GLN A 1 91 ? -9.930 6.164 18.805 1.00 88.81 91 GLN A C 1
ATOM 737 O O . GLN A 1 91 ? -10.965 6.370 19.432 1.00 88.81 91 GLN A O 1
ATOM 742 N N . ALA A 1 92 ? -9.642 6.824 17.679 1.00 88.12 92 ALA A N 1
ATOM 743 C CA . ALA A 1 92 ? -10.486 7.891 17.139 1.00 88.12 92 ALA A CA 1
ATOM 744 C C . ALA A 1 92 ? -11.907 7.406 16.794 1.00 88.12 92 ALA A C 1
ATOM 746 O O . ALA A 1 92 ? -12.891 8.109 17.025 1.00 88.12 92 ALA A O 1
ATOM 747 N N . TYR A 1 93 ? -12.035 6.187 16.258 1.00 86.75 93 TYR A N 1
ATOM 748 C CA . TYR A 1 93 ? -13.340 5.584 15.992 1.00 86.75 93 TYR A CA 1
ATOM 749 C C . TYR A 1 93 ? -14.138 5.369 17.282 1.00 86.75 93 TYR A C 1
ATOM 751 O O . TYR A 1 93 ? -15.321 5.706 17.323 1.00 86.75 93 TYR A O 1
ATOM 759 N N . LEU A 1 94 ? -13.505 4.850 18.338 1.00 89.12 94 LEU A N 1
ATOM 760 C CA . LEU A 1 94 ? -14.154 4.676 19.636 1.00 89.12 94 LEU A CA 1
ATOM 761 C C . LEU A 1 94 ? -14.572 6.026 20.216 1.00 89.12 94 LEU A C 1
ATOM 763 O O . LEU A 1 94 ? -15.736 6.181 20.556 1.00 89.12 94 LEU A O 1
ATOM 767 N N . GLU A 1 95 ? -13.684 7.019 20.237 1.00 87.31 95 GLU A N 1
ATOM 768 C CA . GLU A 1 95 ? -13.984 8.376 20.715 1.00 87.31 95 GLU A CA 1
ATOM 769 C C . GLU A 1 95 ? -15.173 9.005 19.976 1.00 87.31 95 GLU A C 1
ATOM 771 O O . GLU A 1 95 ? -16.061 9.568 20.614 1.00 87.31 95 GLU A O 1
ATOM 776 N N . SER A 1 96 ? -15.276 8.811 18.654 1.00 84.19 96 SER A N 1
ATOM 777 C CA . SER A 1 96 ? -16.440 9.262 17.874 1.00 84.19 96 SER A CA 1
ATOM 778 C C . SER A 1 96 ? -17.758 8.571 18.260 1.00 84.19 96 SER A C 1
ATOM 780 O O . SER A 1 96 ? -18.835 9.111 18.018 1.00 84.19 96 SER A O 1
ATOM 782 N N . ARG A 1 97 ? -17.684 7.374 18.859 1.00 77.12 97 ARG A N 1
ATOM 783 C CA . ARG A 1 97 ? -18.822 6.559 19.312 1.00 77.12 97 ARG A CA 1
ATOM 784 C C . ARG A 1 97 ? -19.162 6.763 20.794 1.00 77.12 97 ARG A C 1
ATOM 786 O O . ARG A 1 97 ? -20.271 6.411 21.178 1.00 77.12 97 ARG A O 1
ATOM 793 N N . VAL A 1 98 ? -18.251 7.294 21.623 1.00 66.75 98 VAL A N 1
ATOM 794 C CA . VAL A 1 98 ? -18.480 7.502 23.076 1.00 66.75 98 VAL A CA 1
ATOM 795 C C . VAL A 1 98 ? -19.310 8.769 23.365 1.00 66.75 98 VAL A C 1
ATOM 797 O O . VAL A 1 98 ? -19.740 9.001 24.492 1.00 66.75 98 VAL A O 1
ATOM 800 N N . GLY A 1 99 ? -19.631 9.571 22.347 1.00 64.00 99 GLY A N 1
ATOM 801 C CA . GLY A 1 99 ? -20.687 10.576 22.448 1.00 64.00 99 GLY A CA 1
ATOM 802 C C . GLY A 1 99 ? -22.069 9.917 22.503 1.00 64.00 99 GLY A C 1
ATOM 803 O O . GLY A 1 99 ? -22.488 9.293 21.535 1.00 64.00 99 GLY A O 1
ATOM 804 N N . THR A 1 100 ? -22.781 10.110 23.617 1.00 55.91 100 THR A N 1
ATOM 805 C CA . THR A 1 100 ? -24.195 9.742 23.840 1.00 55.91 100 THR A CA 1
ATOM 806 C C . THR A 1 100 ? -24.450 8.320 24.359 1.00 55.91 100 THR A C 1
ATOM 808 O O . THR A 1 100 ? -25.179 7.534 23.762 1.00 55.91 100 THR A O 1
ATOM 811 N N . ILE A 1 101 ? -24.003 8.036 25.585 1.00 62.34 101 ILE A N 1
ATOM 812 C CA . ILE A 1 101 ? -24.868 7.274 26.500 1.00 62.34 101 ILE A CA 1
ATOM 813 C C . ILE A 1 101 ? -25.856 8.288 27.096 1.00 62.34 101 ILE A C 1
ATOM 815 O O . ILE A 1 101 ? -25.568 8.941 28.094 1.00 62.34 101 ILE A O 1
ATOM 819 N N . SER A 1 102 ? -27.010 8.476 26.443 1.00 56.28 102 SER A N 1
ATOM 820 C CA . SER A 1 102 ? -28.165 9.165 27.037 1.00 56.28 102 SER A CA 1
ATOM 821 C C . SER A 1 102 ? -28.878 8.168 27.947 1.00 56.28 102 SER A C 1
ATOM 823 O O . SER A 1 102 ? -29.868 7.546 27.582 1.00 56.28 102 SER A O 1
ATOM 825 N N . GLY A 1 103 ? -28.281 7.911 29.103 1.00 61.34 103 GLY A N 1
ATOM 826 C CA . GLY A 1 103 ? -28.858 7.050 30.121 1.00 61.34 103 GLY A CA 1
ATOM 827 C C . GLY A 1 103 ? -28.732 7.750 31.456 1.00 61.34 103 GLY A C 1
ATOM 828 O O . GLY A 1 103 ? -27.625 7.901 31.966 1.00 61.34 103 GLY A O 1
ATOM 829 N N . THR A 1 104 ? -29.855 8.208 32.003 1.00 59.62 104 THR A N 1
ATOM 830 C CA . THR A 1 104 ? -29.917 8.764 33.355 1.00 59.62 104 THR A CA 1
ATOM 831 C C . THR A 1 104 ? -29.506 7.674 34.341 1.00 59.62 104 THR A C 1
ATOM 833 O O . THR A 1 104 ? -30.246 6.715 34.554 1.00 59.62 104 THR A O 1
ATOM 836 N N . ILE A 1 105 ? -28.313 7.796 34.927 1.00 69.06 105 ILE A N 1
ATOM 837 C CA . ILE A 1 105 ? -27.892 6.929 36.028 1.00 69.06 105 ILE A CA 1
ATOM 838 C C . ILE A 1 105 ? -28.726 7.325 37.250 1.00 69.06 105 ILE A C 1
ATOM 840 O O . ILE A 1 105 ? -28.465 8.352 37.874 1.00 69.06 105 ILE A O 1
ATOM 844 N N . HIS A 1 106 ? -29.740 6.528 37.593 1.00 57.31 106 HIS A N 1
ATOM 845 C CA . HIS A 1 106 ? -30.368 6.624 38.908 1.00 57.31 106 HIS A CA 1
ATOM 846 C C . HIS A 1 106 ? -29.400 6.052 39.946 1.00 57.31 106 HIS A C 1
ATOM 848 O O . HI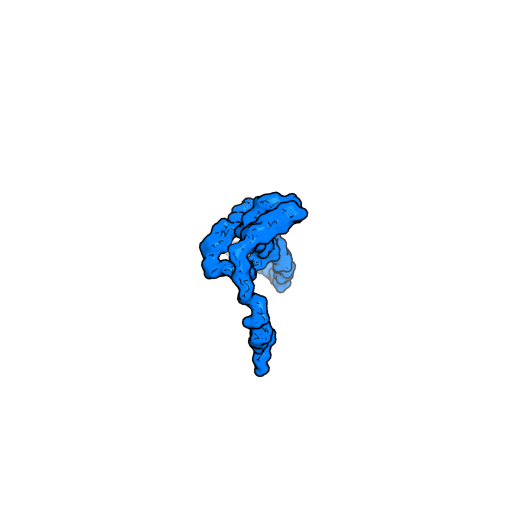S A 1 106 ? -29.078 4.865 39.919 1.00 57.31 106 HIS A O 1
ATOM 854 N N . GLN A 1 107 ? -28.914 6.913 40.841 1.00 62.44 107 GLN A N 1
ATOM 855 C CA . GLN A 1 107 ? -28.162 6.500 42.021 1.00 62.44 107 GLN A CA 1
ATOM 856 C C . GLN A 1 107 ? -29.100 5.694 42.924 1.00 62.44 107 GLN A C 1
ATOM 858 O O . GLN A 1 107 ? -30.103 6.218 43.407 1.00 62.44 107 GLN A O 1
ATOM 863 N N . ILE A 1 108 ? -28.806 4.408 43.108 1.00 70.81 108 ILE A N 1
ATOM 864 C CA . ILE A 1 108 ? -29.519 3.559 44.061 1.00 70.81 108 ILE A CA 1
ATOM 865 C C . ILE A 1 108 ? -28.881 3.828 45.422 1.00 70.81 108 ILE A C 1
ATOM 867 O O . ILE A 1 108 ? -27.752 3.406 45.672 1.00 70.81 108 ILE A O 1
ATOM 871 N N . GLU A 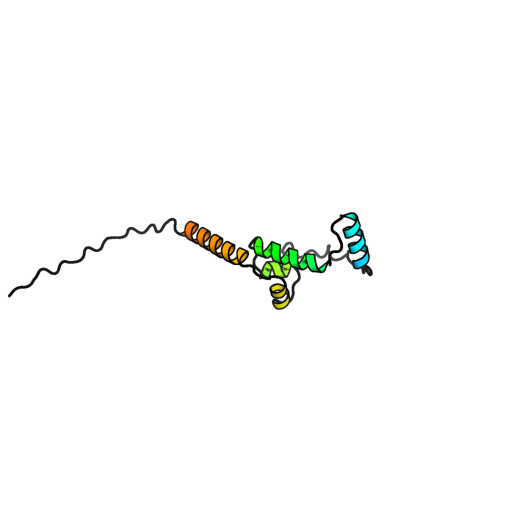1 109 ? -29.571 4.577 46.279 1.00 62.66 109 GLU A N 1
ATOM 872 C CA . GLU A 1 109 ? -29.102 4.839 47.639 1.00 62.66 109 GLU A CA 1
ATOM 873 C C . GLU A 1 109 ? -28.999 3.521 48.419 1.00 62.66 109 GLU A C 1
ATOM 875 O O . GLU A 1 109 ? -29.941 2.725 48.477 1.00 62.66 109 GLU A O 1
ATOM 880 N N . ALA A 1 110 ? -27.823 3.276 48.998 1.00 58.88 110 ALA A N 1
ATOM 881 C CA . ALA A 1 110 ? -27.574 2.115 49.835 1.00 58.88 110 ALA A CA 1
ATOM 882 C C . ALA A 1 110 ? -28.457 2.193 51.088 1.00 58.88 110 ALA A C 1
ATOM 884 O O . ALA A 1 110 ? -28.387 3.142 51.870 1.00 58.88 110 ALA A O 1
ATOM 885 N N . LYS A 1 111 ? -29.303 1.179 51.273 1.00 51.06 111 LYS A N 1
ATOM 886 C CA . LYS A 1 111 ? -30.149 1.023 52.453 1.00 51.06 111 LYS A CA 1
ATOM 887 C C . LYS A 1 111 ? -29.248 0.788 53.669 1.00 51.06 111 LYS A C 1
ATOM 889 O O . LYS A 1 111 ? -28.722 -0.306 53.834 1.00 51.06 111 LYS A O 1
ATOM 894 N N . ASN A 1 112 ? -29.070 1.812 54.503 1.00 54.69 112 ASN A N 1
ATOM 895 C CA . ASN A 1 112 ? -28.433 1.662 55.808 1.00 54.69 112 ASN A CA 1
ATOM 896 C C . ASN A 1 112 ? -29.258 0.678 56.643 1.00 54.69 112 ASN A C 1
ATOM 898 O O . ASN A 1 112 ? -30.412 0.948 56.986 1.00 54.69 112 ASN A O 1
ATOM 902 N N . GLU A 1 113 ? -28.668 -0.474 56.945 1.00 54.50 113 GLU A N 1
ATOM 903 C CA . GLU A 1 113 ? -29.190 -1.416 57.924 1.00 54.50 113 GLU A CA 1
ATOM 904 C C . GLU A 1 113 ? -29.139 -0.736 59.295 1.00 54.50 113 GLU A C 1
ATOM 906 O O . GLU A 1 113 ? -28.083 -0.563 59.901 1.00 54.50 113 GLU A O 1
ATOM 911 N N . ALA A 1 114 ? -30.301 -0.266 59.750 1.00 54.38 114 ALA A N 1
ATOM 912 C CA . ALA A 1 114 ? -30.485 0.184 61.116 1.00 54.38 114 ALA A CA 1
ATOM 913 C C . ALA A 1 114 ? -30.188 -0.994 62.051 1.00 54.38 114 ALA A C 1
ATOM 915 O O . ALA A 1 114 ? -30.791 -2.062 61.928 1.00 54.38 114 ALA A O 1
ATOM 916 N N . GLY A 1 115 ? -29.239 -0.784 62.964 1.00 52.09 115 GLY A N 1
ATOM 917 C CA . GLY A 1 115 ? -28.851 -1.757 63.972 1.00 52.09 115 GLY A CA 1
ATOM 918 C C . GLY A 1 115 ? -30.051 -2.274 64.763 1.00 52.09 115 GLY A C 1
ATOM 919 O O . GLY A 1 115 ? -30.862 -1.502 65.274 1.00 52.09 115 GLY A O 1
ATOM 920 N N . CYS A 1 116 ? -30.129 -3.595 64.885 1.00 37.53 116 CYS A N 1
ATOM 921 C CA . CYS A 1 116 ? -30.944 -4.265 65.883 1.00 37.53 116 CYS A CA 1
ATOM 922 C C . CYS A 1 116 ? -30.032 -4.578 67.076 1.00 37.53 116 CYS A C 1
ATOM 924 O O . CYS A 1 116 ? -29.204 -5.480 67.001 1.00 37.53 116 CYS A O 1
ATOM 926 N N . ASN A 1 117 ? -30.153 -3.787 68.144 1.00 48.12 117 ASN A N 1
ATOM 927 C CA . ASN A 1 117 ? -29.720 -4.171 69.485 1.00 48.12 117 ASN A CA 1
ATOM 928 C C . ASN A 1 117 ? -30.973 -4.608 70.251 1.00 48.12 117 ASN A C 1
ATOM 930 O O . ASN A 1 117 ? -31.783 -3.744 70.593 1.00 48.12 117 ASN A O 1
ATOM 934 N N . VAL A 1 118 ? -31.100 -5.909 70.524 1.00 49.12 118 VAL A N 1
ATOM 935 C CA . VAL A 1 118 ? -31.757 -6.480 71.715 1.00 49.12 118 VAL A CA 1
ATOM 936 C C . VAL A 1 118 ? -30.966 -7.713 72.128 1.00 49.12 118 VAL A C 1
ATOM 938 O O . VAL A 1 118 ? -30.674 -8.533 71.230 1.00 49.12 118 VAL A O 1
#

Sequence (118 aa):
MPNAWETDEVRSGFKTSCRRFDKAWKTTCKEAGIGVKLFRDFQRTVVRNLVRSGILQRVAMTIAGHKTRSVFDRYNIVNDTDLRLAAQRQQAYLESRVGTISGTIHQIEAKNEAGCNV

Nearest PDB structures (foldseek):
  5hxy-assembly4_D  TM=6.577E-01  e=1.578E-01  Thermoplasma acidophilum DSM 1728

Radius of gyration: 28.89 Å; Cα contacts (8 Å, |Δi|>4): 36; chains: 1; bounding box: 50×27×101 Å

Solvent-accessible surface area (backbone atoms only — not comparable to full-atom values): 7855 Å² total; per-residue (Å²): 134,90,62,99,82,77,67,87,78,78,81,81,81,82,88,72,83,68,88,54,55,68,58,55,52,52,51,54,26,57,74,68,70,70,50,94,72,61,75,70,54,52,59,37,51,50,52,44,50,38,49,73,74,66,46,55,66,71,59,42,28,61,75,71,66,51,90,48,66,72,67,52,55,74,50,55,75,82,50,74,67,57,54,54,50,50,52,52,53,51,51,54,53,49,60,71,60,66,67,76,81,89,64,88,80,76,82,77,79,79,80,77,80,77,83,86,88,130

Foldseek 3Di:
DDDPVPDPPPPPDDPDPPVPPVVVVQVVCVVVVVPDDDPVVVLLVQLQVCVLVVHDNVVSCVVSVPPDPVVSVVSPPDDPVNVVVVVVVVVVVVVVVPPDPPDPPDDDDDPPDDDDDD

Mean predicted aligned error: 15.93 Å